Protein AF-A0A8D8S0Q9-F1 (afdb_monomer)

Mean predicted aligned error: 11.01 Å

Structure (mmCIF, N/CA/C/O backbone):
data_AF-A0A8D8S0Q9-F1
#
_entry.id   AF-A0A8D8S0Q9-F1
#
loop_
_atom_site.group_PDB
_atom_site.id
_atom_site.type_symbol
_atom_site.label_atom_id
_atom_site.label_alt_id
_atom_site.label_comp_id
_atom_site.label_asym_id
_atom_site.label_entity_id
_atom_site.label_seq_id
_atom_site.pdbx_PDB_ins_code
_atom_site.Cartn_x
_atom_site.Cartn_y
_atom_site.Cartn_z
_atom_site.occupancy
_atom_site.B_iso_or_equiv
_atom_site.auth_seq_id
_atom_site.auth_comp_id
_atom_site.auth_asym_id
_atom_site.auth_atom_id
_atom_site.pdbx_PDB_model_num
ATOM 1 N N . MET A 1 1 ? 50.141 -1.082 -1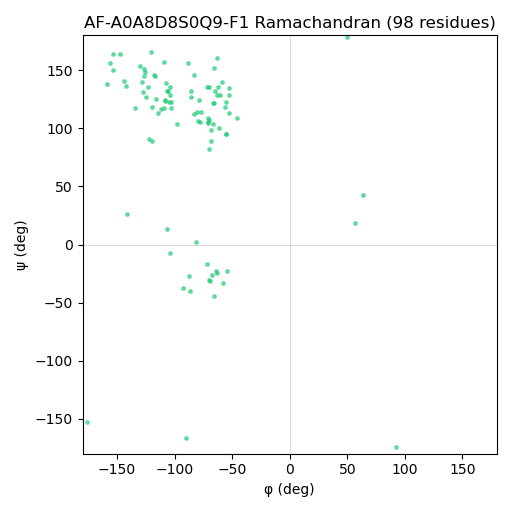7.129 1.00 37.41 1 MET A N 1
ATOM 2 C CA . MET A 1 1 ? 49.442 -2.262 -16.579 1.00 37.41 1 MET A CA 1
ATOM 3 C C . MET A 1 1 ? 47.964 -1.936 -16.493 1.00 37.41 1 MET A C 1
ATOM 5 O O . MET A 1 1 ? 47.557 -1.193 -15.614 1.00 37.41 1 MET A O 1
ATOM 9 N N . SER A 1 2 ? 47.187 -2.402 -17.463 1.00 41.53 2 SER A N 1
ATOM 10 C CA . SER A 1 2 ? 45.730 -2.301 -17.472 1.00 41.53 2 SER A CA 1
ATOM 11 C C . SER A 1 2 ? 45.170 -3.452 -16.639 1.00 41.53 2 SER A C 1
ATOM 13 O O . SER A 1 2 ? 45.328 -4.617 -16.996 1.00 41.53 2 SER A O 1
ATOM 15 N N . VAL A 1 3 ? 44.561 -3.132 -15.499 1.00 51.16 3 VAL A N 1
ATOM 16 C CA . VAL A 1 3 ? 43.835 -4.115 -14.691 1.00 51.16 3 VAL A CA 1
ATOM 17 C C . VAL A 1 3 ? 42.565 -4.474 -15.457 1.00 51.16 3 VAL A C 1
ATOM 19 O O . VAL A 1 3 ? 41.668 -3.647 -15.600 1.00 51.16 3 VAL A O 1
ATOM 22 N N . GLN A 1 4 ? 42.509 -5.694 -15.993 1.00 53.31 4 GLN A N 1
ATOM 23 C CA . GLN A 1 4 ? 41.268 -6.268 -16.501 1.00 53.31 4 GLN A CA 1
ATOM 24 C C . GLN A 1 4 ? 40.376 -6.601 -15.305 1.00 53.31 4 GLN A C 1
ATOM 26 O O . GLN A 1 4 ? 40.619 -7.560 -14.572 1.00 53.31 4 GLN A O 1
ATOM 31 N N . THR A 1 5 ? 39.354 -5.784 -15.079 1.00 52.41 5 THR A N 1
ATOM 32 C CA . THR A 1 5 ? 38.321 -6.055 -14.081 1.00 52.41 5 THR A CA 1
ATOM 33 C C . THR A 1 5 ? 37.472 -7.214 -14.593 1.00 52.41 5 THR A C 1
ATOM 35 O O . THR A 1 5 ? 36.699 -7.059 -15.535 1.00 52.41 5 THR A O 1
ATOM 38 N N . GLY A 1 6 ? 37.652 -8.399 -14.007 1.00 52.53 6 GLY A N 1
ATOM 39 C CA . GLY A 1 6 ? 36.841 -9.572 -14.317 1.00 52.53 6 GLY A CA 1
ATOM 40 C C . GLY A 1 6 ? 35.350 -9.258 -14.182 1.00 52.53 6 GLY A C 1
ATOM 41 O O . GLY A 1 6 ? 34.930 -8.616 -13.217 1.00 52.53 6 GLY A O 1
ATOM 42 N N . ASN A 1 7 ? 34.565 -9.701 -15.164 1.00 58.75 7 ASN A N 1
ATOM 43 C CA . ASN A 1 7 ? 33.114 -9.556 -15.205 1.00 58.75 7 ASN A CA 1
ATOM 44 C C . ASN A 1 7 ? 32.477 -10.143 -13.933 1.00 58.75 7 ASN A C 1
ATOM 46 O O . ASN A 1 7 ? 32.208 -11.342 -13.854 1.00 58.75 7 ASN A O 1
ATOM 50 N N . LYS A 1 8 ? 32.217 -9.297 -12.930 1.00 65.06 8 LYS A N 1
ATOM 51 C CA . LYS A 1 8 ? 31.342 -9.640 -11.807 1.00 65.06 8 LYS A CA 1
ATOM 52 C C . LYS A 1 8 ? 29.924 -9.755 -12.356 1.00 65.06 8 LYS A C 1
ATOM 54 O O . LYS A 1 8 ? 29.245 -8.754 -12.555 1.00 65.06 8 LYS A O 1
ATOM 59 N N . MET A 1 9 ? 29.502 -10.986 -12.623 1.00 68.38 9 MET A N 1
A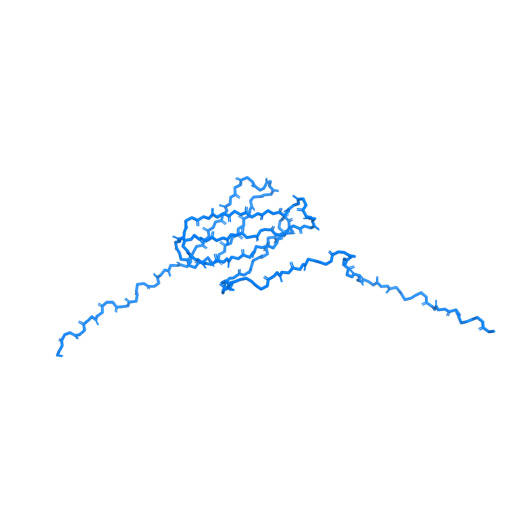TOM 60 C CA . MET A 1 9 ? 28.119 -11.322 -12.947 1.00 68.38 9 MET A CA 1
ATOM 61 C C . MET A 1 9 ? 27.243 -10.952 -11.744 1.00 68.38 9 MET A C 1
ATOM 63 O O . MET A 1 9 ? 27.232 -11.647 -10.729 1.00 68.38 9 MET A O 1
ATOM 67 N N . CYS A 1 10 ? 26.567 -9.807 -11.827 1.00 70.25 10 CYS A N 1
ATOM 68 C CA . CYS A 1 10 ? 25.612 -9.376 -10.816 1.00 70.25 10 CYS A CA 1
ATOM 69 C C . CYS A 1 10 ? 24.293 -10.114 -11.050 1.00 70.25 10 CYS A C 1
ATOM 71 O O . CYS A 1 10 ? 23.563 -9.800 -11.985 1.00 70.25 10 CYS A O 1
ATOM 73 N N . TYR A 1 11 ? 23.981 -11.085 -10.192 1.00 77.75 11 TYR A N 1
ATOM 74 C CA . TYR A 1 11 ? 22.709 -11.815 -10.247 1.00 77.75 11 TYR A CA 1
ATOM 75 C C . TYR A 1 11 ? 21.511 -10.967 -9.793 1.00 77.75 11 TYR A C 1
ATOM 77 O O . TYR A 1 11 ? 20.371 -11.311 -10.085 1.00 77.75 11 TYR A O 1
ATOM 85 N N . LEU A 1 12 ? 21.761 -9.853 -9.096 1.00 81.44 12 LEU A N 1
ATOM 86 C CA . LEU A 1 12 ? 20.755 -8.893 -8.651 1.00 81.44 12 LEU A CA 1
ATOM 87 C C . LEU A 1 12 ? 21.326 -7.473 -8.765 1.00 81.44 12 LEU A C 1
ATOM 89 O O . LEU A 1 12 ? 22.470 -7.225 -8.381 1.00 81.44 12 LEU A O 1
ATOM 93 N N . LYS A 1 13 ? 20.520 -6.536 -9.270 1.00 78.50 13 LYS A N 1
ATOM 94 C CA . LYS A 1 13 ? 20.796 -5.093 -9.263 1.00 78.50 13 LYS A CA 1
ATOM 95 C C . LYS A 1 13 ? 19.574 -4.388 -8.674 1.00 78.50 13 LYS A C 1
ATOM 97 O O . LYS A 1 13 ? 18.445 -4.778 -8.963 1.00 78.50 13 LYS A O 1
ATOM 102 N N . LEU A 1 14 ? 19.798 -3.371 -7.844 1.00 76.94 14 LEU A N 1
ATOM 103 C CA . LEU A 1 14 ? 18.722 -2.486 -7.399 1.00 76.94 14 LEU A CA 1
ATOM 104 C C . LEU A 1 14 ? 18.167 -1.690 -8.589 1.00 76.94 14 LEU A C 1
ATOM 106 O O . LEU A 1 14 ? 18.884 -1.429 -9.556 1.00 76.94 14 LEU A O 1
ATOM 110 N N . CYS A 1 15 ? 16.893 -1.305 -8.504 1.00 74.25 15 CYS A N 1
ATOM 111 C CA . CYS A 1 15 ? 16.293 -0.384 -9.465 1.00 74.25 15 CYS A CA 1
ATOM 112 C C . CYS A 1 15 ? 17.070 0.943 -9.475 1.00 74.25 15 CYS A C 1
ATOM 114 O O . CYS A 1 15 ? 17.436 1.441 -8.410 1.00 74.25 15 CYS A O 1
ATOM 116 N N . ASP A 1 16 ? 17.273 1.526 -10.660 1.00 81.00 16 ASP A N 1
ATOM 117 C CA . ASP A 1 16 ? 17.908 2.843 -10.809 1.00 81.00 16 ASP A CA 1
ATOM 118 C C . ASP A 1 16 ? 17.065 3.967 -10.169 1.00 81.00 16 ASP A C 1
ATOM 120 O O . ASP A 1 16 ? 17.607 4.995 -9.771 1.00 81.00 16 ASP A O 1
ATOM 124 N N . ASN A 1 17 ? 15.756 3.742 -10.004 1.00 75.94 17 ASN A N 1
ATOM 125 C CA . ASN A 1 17 ? 14.843 4.606 -9.258 1.00 75.94 17 ASN A CA 1
ATOM 126 C C . ASN A 1 17 ? 14.210 3.829 -8.082 1.00 75.94 17 ASN A C 1
ATOM 128 O O . ASN A 1 17 ? 13.183 3.164 -8.257 1.00 75.94 17 ASN A O 1
ATOM 132 N N . PRO A 1 18 ? 14.836 3.819 -6.893 1.00 76.19 18 PRO A N 1
ATOM 133 C CA . PRO A 1 18 ? 14.308 3.095 -5.745 1.00 76.19 18 PRO A CA 1
ATOM 134 C C . PRO A 1 18 ? 13.036 3.762 -5.205 1.00 76.19 18 PRO A C 1
ATOM 136 O O . PRO A 1 18 ? 12.984 4.975 -5.009 1.00 76.19 18 PRO A O 1
ATOM 139 N N . CYS A 1 19 ? 12.019 2.956 -4.895 1.00 70.75 19 CYS A N 1
ATOM 140 C CA . CYS A 1 19 ? 10.806 3.454 -4.253 1.00 70.75 19 CYS A CA 1
ATOM 141 C C . CYS A 1 19 ? 11.137 3.961 -2.840 1.00 70.75 19 CYS A C 1
ATOM 143 O O . CYS A 1 19 ? 11.644 3.209 -2.005 1.00 70.75 19 CYS A O 1
ATOM 145 N N . THR A 1 20 ? 10.847 5.234 -2.569 1.00 70.81 20 THR A N 1
ATOM 146 C CA . THR A 1 20 ? 11.053 5.857 -1.255 1.00 70.81 20 THR A CA 1
ATOM 147 C C . THR A 1 20 ? 9.715 6.091 -0.562 1.00 70.81 20 THR A C 1
ATOM 149 O O . THR A 1 20 ? 8.732 6.500 -1.183 1.00 70.81 20 THR A O 1
ATOM 152 N N . PHE A 1 21 ? 9.675 5.832 0.743 1.00 66.88 21 PHE A N 1
ATOM 153 C CA . PHE A 1 21 ? 8.513 6.105 1.583 1.00 66.88 21 PHE A CA 1
ATOM 154 C C . PHE A 1 21 ? 8.851 7.283 2.486 1.00 66.88 21 PHE A C 1
ATOM 156 O O . PHE A 1 21 ? 9.850 7.252 3.207 1.00 66.88 21 PHE A O 1
ATOM 163 N N . LYS A 1 22 ? 8.038 8.340 2.432 1.00 65.12 22 LYS A N 1
ATOM 164 C CA . LYS A 1 22 ? 8.146 9.415 3.416 1.00 65.12 22 LYS A CA 1
ATOM 165 C C . LYS A 1 22 ? 7.620 8.886 4.751 1.00 65.12 22 LYS A C 1
ATOM 167 O O . LYS A 1 22 ? 6.569 8.250 4.753 1.00 65.12 22 LYS A O 1
ATOM 172 N N . PRO A 1 23 ? 8.301 9.147 5.875 1.00 62.44 23 PRO A N 1
ATOM 173 C CA . PRO A 1 23 ? 7.704 8.923 7.180 1.00 62.44 23 PRO A CA 1
ATOM 174 C C . PRO A 1 23 ? 6.545 9.915 7.336 1.00 62.44 23 PRO A C 1
ATOM 176 O O . PRO A 1 23 ? 6.772 11.109 7.533 1.00 62.44 23 PRO A O 1
ATOM 179 N N . THR A 1 24 ? 5.309 9.451 7.191 1.00 59.56 24 THR A N 1
ATOM 180 C CA . THR A 1 24 ? 4.103 10.249 7.437 1.00 59.56 24 THR A CA 1
ATOM 181 C C . THR A 1 24 ? 3.180 9.509 8.389 1.00 59.56 24 THR A C 1
ATOM 183 O O . THR A 1 24 ? 2.924 8.319 8.205 1.00 59.56 24 THR A O 1
ATOM 186 N N . ALA A 1 25 ? 2.725 10.242 9.418 1.00 62.66 25 ALA A N 1
ATOM 187 C CA . ALA A 1 25 ? 1.853 9.782 10.502 1.00 62.66 25 ALA A CA 1
ATOM 188 C C . 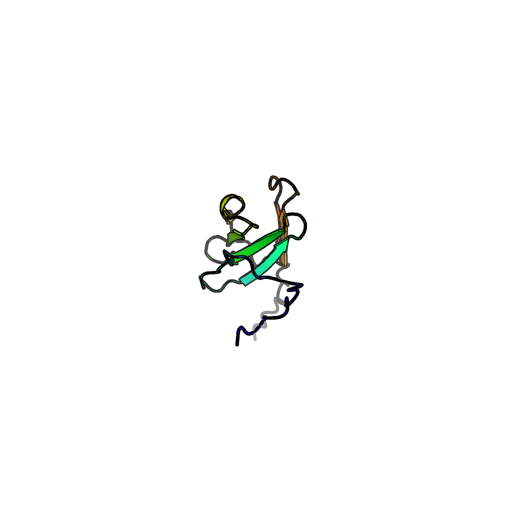ALA A 1 25 ? 2.325 8.462 11.171 1.00 62.66 25 ALA A C 1
ATOM 190 O O . ALA A 1 25 ? 3.349 7.883 10.804 1.00 62.66 25 ALA A O 1
ATOM 191 N N . PRO A 1 26 ? 1.630 7.944 12.194 1.00 67.94 26 PRO A N 1
ATOM 192 C CA . PRO A 1 26 ? 1.792 6.551 12.579 1.00 67.94 26 PRO A CA 1
ATOM 193 C C . PRO A 1 26 ? 1.213 5.680 11.451 1.00 67.94 26 PRO A C 1
ATOM 195 O O . PRO A 1 26 ? 0.023 5.356 11.440 1.00 67.94 26 PRO A O 1
ATOM 198 N N . THR A 1 27 ? 2.043 5.334 10.459 1.00 69.50 27 THR A N 1
ATOM 199 C CA . THR A 1 27 ? 1.682 4.316 9.463 1.00 69.50 27 THR A CA 1
ATOM 200 C C . THR A 1 27 ? 1.323 3.048 10.222 1.00 69.50 27 THR A C 1
ATOM 202 O O . THR A 1 27 ? 2.105 2.554 11.033 1.00 69.50 27 THR A O 1
ATOM 205 N N . THR A 1 28 ? 0.114 2.548 10.003 1.00 76.06 28 THR A N 1
ATOM 206 C CA . THR A 1 28 ? -0.428 1.476 10.835 1.00 76.06 28 THR A CA 1
ATOM 207 C C . THR A 1 28 ? 0.005 0.120 10.317 1.00 76.06 28 THR A C 1
ATOM 209 O O . THR A 1 28 ? 0.332 -0.743 11.117 1.00 76.06 28 THR A O 1
ATOM 212 N N . ASN A 1 29 ? 0.020 -0.060 8.992 1.00 87.69 29 ASN A N 1
ATOM 213 C CA . ASN A 1 29 ? 0.461 -1.286 8.334 1.00 87.69 29 ASN A CA 1
ATOM 214 C C . ASN A 1 29 ? 0.920 -1.014 6.894 1.00 87.69 29 ASN A C 1
ATOM 216 O O . ASN A 1 29 ? 0.465 -0.065 6.246 1.00 87.69 29 ASN A O 1
ATOM 220 N N . VAL A 1 30 ? 1.778 -1.903 6.390 1.00 90.94 30 VAL A N 1
ATOM 221 C CA . VAL A 1 30 ? 2.207 -1.954 4.989 1.00 90.94 30 VAL A CA 1
ATOM 222 C C . VAL A 1 30 ? 1.887 -3.336 4.423 1.00 90.94 30 VAL A C 1
ATOM 224 O O . VAL A 1 30 ? 2.138 -4.348 5.077 1.00 90.94 30 VAL A O 1
ATOM 227 N N . PHE A 1 31 ? 1.335 -3.389 3.211 1.00 93.31 31 PHE A N 1
ATOM 228 C CA . PHE A 1 31 ? 0.942 -4.631 2.542 1.00 93.31 31 PHE A CA 1
ATOM 229 C C . PHE A 1 31 ? 1.554 -4.725 1.152 1.00 93.31 31 PHE A C 1
ATOM 231 O O . PHE A 1 31 ? 1.759 -3.710 0.494 1.00 93.31 31 PHE A O 1
ATOM 238 N N . PHE A 1 32 ? 1.799 -5.946 0.685 1.00 93.50 32 PHE A N 1
ATOM 239 C CA . PHE A 1 32 ? 2.253 -6.202 -0.676 1.00 93.50 32 PHE A CA 1
ATOM 240 C C . PHE A 1 32 ? 1.209 -7.017 -1.436 1.00 93.50 32 PHE A C 1
ATOM 242 O O . PHE A 1 32 ? 0.827 -8.106 -1.002 1.00 93.50 32 PHE A O 1
ATOM 249 N N . ASP A 1 33 ? 0.771 -6.511 -2.586 1.00 93.56 33 ASP A N 1
ATOM 250 C CA . ASP A 1 33 ? -0.005 -7.284 -3.548 1.00 93.56 33 ASP A CA 1
ATOM 251 C C . ASP A 1 33 ? 0.914 -7.813 -4.641 1.00 93.56 33 ASP A C 1
ATOM 253 O O . ASP A 1 33 ? 1.303 -7.105 -5.570 1.00 93.56 33 ASP A O 1
ATOM 257 N N . ASN A 1 34 ? 1.217 -9.104 -4.546 1.00 91.25 34 ASN A N 1
ATOM 258 C CA . ASN A 1 34 ? 2.037 -9.803 -5.525 1.00 91.25 34 ASN A CA 1
ATOM 259 C C . ASN A 1 34 ? 1.407 -9.847 -6.930 1.00 91.25 34 ASN A C 1
ATOM 261 O O . ASN A 1 34 ? 2.125 -9.973 -7.913 1.00 91.25 34 ASN A O 1
ATOM 265 N N . THR A 1 35 ? 0.078 -9.744 -7.037 1.00 90.19 35 THR A N 1
ATOM 266 C CA . THR A 1 35 ? -0.637 -9.828 -8.327 1.00 90.19 35 THR A CA 1
ATOM 267 C C . THR A 1 35 ? -0.278 -8.650 -9.216 1.00 90.19 35 THR A C 1
ATOM 269 O O . THR A 1 35 ? 0.024 -8.825 -10.393 1.00 90.19 35 THR A O 1
ATOM 272 N N . ASN A 1 36 ? -0.260 -7.462 -8.614 1.00 91.06 36 ASN A N 1
ATOM 273 C CA . ASN A 1 36 ? -0.029 -6.206 -9.316 1.00 91.06 36 ASN A CA 1
ATOM 274 C C . ASN A 1 36 ? 1.391 -5.673 -9.074 1.00 91.06 36 ASN A C 1
ATOM 276 O O . ASN A 1 36 ? 1.813 -4.711 -9.710 1.00 91.06 36 ASN A O 1
ATOM 280 N N . GLY A 1 37 ? 2.157 -6.309 -8.180 1.00 91.50 37 GLY A N 1
ATOM 281 C CA . GLY A 1 37 ? 3.486 -5.855 -7.780 1.00 91.50 37 GLY A CA 1
ATOM 282 C C . GLY A 1 37 ? 3.434 -4.497 -7.083 1.00 91.50 37 GLY A C 1
ATOM 283 O O . GLY A 1 37 ? 4.245 -3.629 -7.393 1.00 91.50 37 GLY A O 1
ATOM 284 N N . GLN A 1 38 ? 2.460 -4.310 -6.191 1.00 93.44 38 GLN A N 1
ATOM 285 C CA . GLN A 1 38 ? 2.171 -3.033 -5.540 1.00 93.44 38 GLN A CA 1
ATOM 286 C C . GLN A 1 38 ? 2.369 -3.107 -4.027 1.00 93.44 38 GLN A C 1
ATOM 288 O O . GLN A 1 38 ? 2.061 -4.117 -3.393 1.00 93.44 38 GLN A O 1
ATOM 293 N N . ILE A 1 39 ? 2.832 -2.007 -3.441 1.00 92.94 39 ILE A N 1
ATOM 294 C CA . ILE A 1 39 ? 2.931 -1.801 -1.997 1.00 92.94 39 ILE A CA 1
ATOM 295 C C . ILE A 1 39 ? 1.827 -0.837 -1.563 1.00 92.94 39 ILE A C 1
ATOM 297 O O . ILE A 1 39 ? 1.651 0.220 -2.161 1.00 92.94 39 ILE A O 1
ATOM 301 N N . PHE A 1 40 ? 1.107 -1.187 -0.504 1.00 93.56 40 PHE A N 1
ATOM 302 C CA . PHE A 1 40 ? 0.091 -0.352 0.126 1.00 93.56 40 PHE A CA 1
ATOM 303 C C . PHE A 1 40 ? 0.624 0.136 1.461 1.00 93.56 40 PHE A C 1
ATOM 305 O O . PHE A 1 40 ? 0.942 -0.687 2.316 1.00 93.56 40 PHE A O 1
ATOM 312 N N . SER A 1 41 ? 0.639 1.444 1.669 1.00 92.38 41 SER A N 1
ATOM 313 C CA . SER A 1 41 ? 0.834 2.047 2.986 1.00 92.38 41 SER A CA 1
ATOM 314 C C . SER A 1 41 ? -0.505 2.554 3.501 1.00 92.38 41 SER A C 1
ATOM 316 O O . SER A 1 41 ? -1.218 3.255 2.781 1.00 92.38 41 SER A O 1
ATOM 318 N N . VAL A 1 42 ? -0.859 2.177 4.731 1.00 91.56 42 VAL A N 1
ATOM 319 C CA . VAL A 1 42 ? -2.127 2.555 5.365 1.00 91.56 42 VAL A CA 1
ATOM 320 C C . VAL A 1 42 ? -1.850 3.499 6.531 1.00 91.56 42 VAL A C 1
ATOM 322 O O . VAL A 1 42 ? -1.217 3.112 7.514 1.00 91.56 42 VAL A O 1
ATOM 325 N N . GLU A 1 43 ? -2.351 4.725 6.425 1.00 90.88 43 GLU A N 1
ATOM 326 C CA . GLU A 1 43 ? -2.276 5.750 7.466 1.00 90.88 43 GLU A CA 1
ATOM 327 C C . GLU A 1 43 ? -3.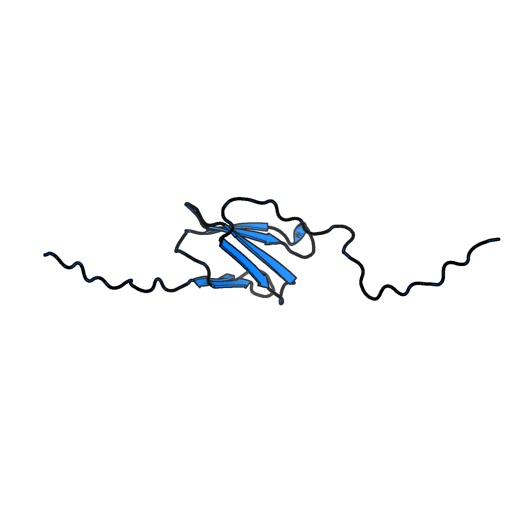681 5.964 8.051 1.00 90.88 43 GLU A C 1
ATOM 329 O O . GLU A 1 43 ? -4.615 6.340 7.336 1.00 90.88 43 GLU A O 1
ATOM 334 N N . LEU A 1 44 ? -3.848 5.686 9.347 1.00 86.75 44 LEU A N 1
ATOM 335 C CA . LEU A 1 44 ? -5.092 5.958 10.068 1.00 86.75 44 LEU A CA 1
ATOM 336 C C . LEU A 1 44 ? -5.153 7.422 10.528 1.00 86.75 44 LEU A C 1
ATOM 338 O O . LEU A 1 44 ? -4.144 8.018 10.902 1.00 86.75 44 LEU A O 1
ATOM 342 N N . GLY A 1 45 ? -6.362 7.973 10.531 1.00 84.88 45 GLY A N 1
ATOM 343 C CA . GLY A 1 45 ? -6.703 9.331 10.945 1.00 84.88 45 GLY A CA 1
ATOM 344 C C . GLY A 1 45 ? -8.222 9.499 10.883 1.00 84.88 45 GLY A C 1
ATOM 345 O O . GLY A 1 45 ? -8.941 8.504 10.952 1.00 84.88 45 GLY A O 1
ATOM 346 N N . ASP A 1 46 ? -8.714 10.723 10.681 1.00 87.56 46 ASP A N 1
ATOM 347 C CA . ASP A 1 46 ? -10.156 10.980 10.481 1.00 87.56 46 ASP A CA 1
ATOM 348 C C . ASP A 1 46 ? -10.726 10.192 9.283 1.00 87.56 46 ASP A C 1
ATOM 350 O O . ASP A 1 46 ? -11.867 9.723 9.282 1.00 87.56 46 ASP A O 1
ATOM 354 N N . GLU A 1 47 ? -9.885 9.998 8.269 1.00 92.62 47 GLU A N 1
ATOM 355 C CA . GLU A 1 47 ? -10.075 9.057 7.174 1.00 92.62 47 GLU A CA 1
ATOM 356 C C . GLU A 1 47 ? -8.846 8.150 7.093 1.00 92.62 47 GLU A C 1
ATOM 358 O O . GLU A 1 47 ? -7.723 8.578 7.368 1.00 92.62 47 GLU A O 1
ATOM 363 N N . THR A 1 48 ? -9.032 6.902 6.668 1.00 91.25 48 THR A N 1
ATOM 364 C CA . THR A 1 48 ? -7.903 6.029 6.348 1.00 91.25 48 THR A CA 1
ATOM 365 C C . THR A 1 48 ? -7.344 6.437 4.989 1.00 91.25 48 THR A C 1
ATOM 367 O O . THR A 1 48 ? -8.008 6.266 3.961 1.00 91.25 48 THR A O 1
ATOM 370 N N . LYS A 1 49 ? -6.115 6.949 4.964 1.00 93.00 49 LYS A N 1
ATOM 371 C CA . LYS A 1 49 ? -5.381 7.212 3.726 1.00 93.00 49 LYS A CA 1
ATOM 372 C C . LYS A 1 49 ? -4.656 5.939 3.288 1.00 93.00 49 LYS A C 1
ATOM 374 O O . LYS A 1 49 ? -3.988 5.288 4.090 1.00 93.00 49 LYS A O 1
ATOM 379 N N . ILE A 1 50 ? -4.792 5.592 2.012 1.00 93.00 50 ILE A N 1
ATOM 380 C CA . ILE A 1 50 ? -4.112 4.461 1.383 1.00 93.00 50 ILE A CA 1
ATOM 381 C C . ILE A 1 50 ? -3.243 5.003 0.252 1.00 93.00 50 ILE A C 1
ATOM 383 O O . ILE A 1 50 ? -3.754 5.573 -0.714 1.00 93.00 50 ILE A O 1
ATOM 387 N N . SER A 1 51 ? -1.935 4.801 0.373 1.00 92.94 51 SER A N 1
ATOM 388 C CA . SER A 1 51 ? -0.965 5.107 -0.677 1.00 92.94 51 SER A CA 1
ATOM 389 C C . SER A 1 51 ? -0.543 3.815 -1.362 1.00 92.94 51 SER A C 1
ATOM 391 O O . SER A 1 51 ? -0.051 2.897 -0.709 1.00 92.94 51 SER A O 1
ATOM 393 N N . VAL A 1 52 ? -0.740 3.745 -2.675 1.00 93.25 52 VAL A N 1
ATOM 394 C CA . VAL A 1 52 ? -0.394 2.606 -3.526 1.00 93.25 52 VAL A CA 1
ATOM 395 C C . VAL A 1 52 ? 0.854 2.967 -4.314 1.00 93.25 52 VAL A C 1
ATOM 397 O O . VAL A 1 52 ? 0.881 3.969 -5.029 1.00 93.25 52 VAL A O 1
ATOM 400 N N . LYS A 1 53 ? 1.897 2.157 -4.174 1.00 91.81 53 LYS A N 1
ATOM 401 C CA . LYS A 1 53 ? 3.156 2.286 -4.904 1.00 91.81 53 LYS A CA 1
ATOM 402 C C . LYS A 1 53 ? 3.337 1.091 -5.823 1.00 91.81 53 LYS A C 1
ATOM 404 O O . LYS A 1 53 ? 3.465 -0.034 -5.345 1.00 91.81 53 LYS A O 1
ATOM 409 N N . GLY A 1 54 ? 3.299 1.339 -7.128 1.00 89.75 54 GLY A N 1
ATOM 410 C CA . GLY A 1 54 ? 3.550 0.336 -8.159 1.00 89.75 54 GLY A CA 1
ATOM 411 C C . GLY A 1 54 ? 5.021 0.257 -8.559 1.00 89.75 54 GLY A C 1
ATOM 412 O O . GLY A 1 54 ? 5.902 0.787 -7.884 1.00 89.75 54 GLY A O 1
ATOM 413 N N . LYS A 1 55 ? 5.290 -0.420 -9.679 1.00 84.25 55 LYS A N 1
ATOM 414 C CA . LYS A 1 55 ? 6.646 -0.526 -10.247 1.00 84.25 55 LYS A CA 1
ATOM 415 C C . LYS A 1 55 ? 7.128 0.802 -10.826 1.00 84.25 55 LYS A C 1
ATOM 417 O O . LYS A 1 55 ? 8.327 1.064 -10.828 1.00 84.25 55 LYS A O 1
ATOM 422 N N . THR A 1 56 ? 6.192 1.605 -11.325 1.00 84.81 56 THR A N 1
ATOM 423 C CA . THR A 1 56 ? 6.420 2.943 -11.866 1.00 84.81 56 THR A CA 1
ATOM 424 C C . THR A 1 56 ? 5.606 3.979 -11.087 1.00 84.81 56 THR A C 1
ATOM 426 O O . THR A 1 56 ? 4.681 3.640 -10.338 1.00 84.81 56 THR A O 1
ATOM 429 N N . ASP A 1 57 ? 5.937 5.258 -11.262 1.00 84.62 57 ASP A N 1
ATOM 430 C CA . ASP A 1 57 ? 5.157 6.349 -10.670 1.00 84.62 57 ASP A CA 1
ATOM 431 C C . ASP A 1 57 ? 3.753 6.463 -11.290 1.00 84.62 57 ASP A C 1
ATOM 433 O O . ASP A 1 57 ? 2.826 6.884 -10.606 1.00 84.62 57 ASP A O 1
ATOM 437 N N . GLU A 1 58 ? 3.5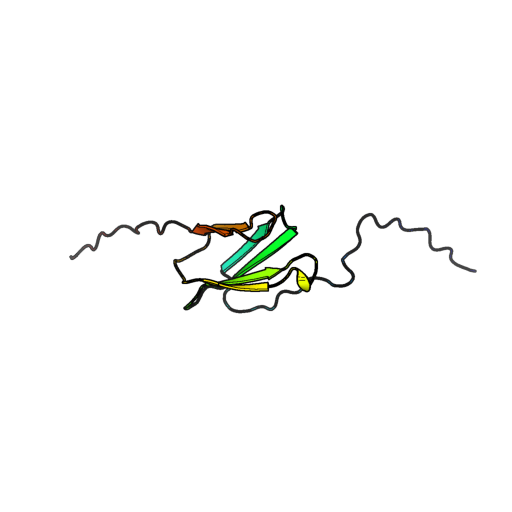65 6.024 -12.538 1.00 87.75 58 GLU A N 1
ATOM 438 C CA . GLU A 1 58 ? 2.260 5.990 -13.222 1.00 87.75 58 GLU A CA 1
ATOM 439 C C . GLU A 1 58 ? 1.317 4.938 -12.617 1.00 87.75 58 GLU A C 1
ATOM 441 O O . GLU A 1 58 ? 0.107 5.140 -12.547 1.00 87.75 58 GLU A O 1
ATOM 446 N N . ASP A 1 59 ? 1.882 3.841 -12.105 1.00 86.75 59 ASP A N 1
ATOM 447 C CA . ASP A 1 59 ? 1.155 2.784 -11.391 1.00 86.75 59 ASP A CA 1
ATOM 448 C C . ASP A 1 59 ? 0.889 3.128 -9.915 1.00 86.75 59 ASP A C 1
ATOM 450 O O . ASP A 1 59 ? 0.370 2.298 -9.156 1.00 86.75 59 ASP A O 1
ATOM 454 N N . SER A 1 60 ? 1.303 4.321 -9.482 1.00 91.00 60 SER A N 1
ATOM 455 C CA . SER A 1 60 ? 1.229 4.774 -8.100 1.00 91.00 60 SER A CA 1
ATOM 456 C C . SER A 1 60 ? 0.136 5.822 -7.926 1.00 91.00 60 SER A C 1
ATOM 458 O O . SER A 1 60 ? 0.057 6.800 -8.663 1.00 91.00 60 SER A O 1
ATOM 460 N N . PHE A 1 61 ? -0.703 5.654 -6.910 1.00 93.12 61 PHE A N 1
ATOM 461 C CA . PHE A 1 61 ? -1.811 6.566 -6.636 1.00 93.12 61 PHE A CA 1
ATOM 462 C C . PHE A 1 61 ? -2.189 6.547 -5.158 1.00 93.12 61 PHE A C 1
ATOM 464 O O . PHE A 1 61 ? -1.816 5.647 -4.409 1.00 93.12 61 PHE A O 1
ATOM 471 N N . GLU A 1 62 ? -2.940 7.553 -4.723 1.00 93.69 62 GLU A N 1
ATOM 472 C CA . GLU A 1 62 ? -3.429 7.649 -3.350 1.00 93.69 62 GLU A CA 1
ATOM 473 C C . GLU A 1 62 ? -4.939 7.847 -3.342 1.00 93.69 62 GLU A C 1
ATOM 475 O O . GLU A 1 62 ? -5.501 8.527 -4.200 1.00 93.69 62 GLU A O 1
ATOM 480 N N . PHE A 1 63 ? -5.600 7.274 -2.344 1.00 94.56 63 PHE A N 1
ATOM 481 C CA . PHE A 1 63 ? -7.015 7.510 -2.099 1.00 94.56 63 PHE A CA 1
ATOM 482 C C . PHE A 1 63 ? -7.313 7.445 -0.605 1.00 94.56 63 PHE A C 1
ATOM 484 O O . PHE A 1 63 ? -6.516 6.956 0.199 1.00 94.56 63 PHE A O 1
ATOM 491 N N . LYS A 1 64 ? -8.478 7.963 -0.222 1.00 94.44 64 LYS A N 1
ATOM 492 C CA . LYS A 1 64 ? -8.959 7.935 1.157 1.00 94.44 64 LYS A CA 1
ATOM 493 C C . LYS A 1 64 ? -10.245 7.138 1.241 1.00 94.44 64 LYS A C 1
ATOM 495 O O . LYS A 1 64 ? -11.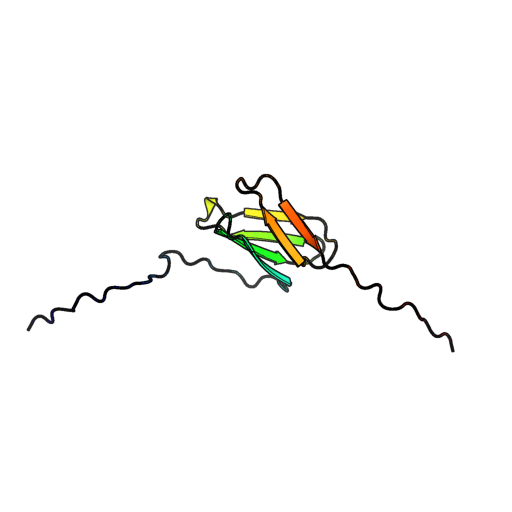060 7.152 0.321 1.00 94.44 64 LYS A O 1
ATOM 500 N N . ILE A 1 65 ? -10.422 6.448 2.356 1.00 93.31 65 ILE A N 1
ATOM 501 C CA . ILE A 1 65 ? -11.658 5.750 2.692 1.00 93.31 65 ILE A CA 1
ATOM 502 C C . ILE A 1 65 ? -12.080 6.135 4.104 1.00 93.31 65 ILE A C 1
ATOM 504 O O . ILE A 1 65 ? -11.242 6.436 4.952 1.00 93.31 65 ILE A O 1
ATOM 508 N N . LYS A 1 66 ? -13.385 6.064 4.379 1.00 92.81 66 LYS A N 1
ATOM 509 C CA . LYS A 1 66 ? -13.901 6.246 5.739 1.00 92.81 66 LYS A CA 1
ATOM 510 C C . LYS A 1 66 ? -13.167 5.314 6.704 1.00 92.81 66 LYS A C 1
ATOM 512 O O . LYS A 1 66 ? -13.128 4.098 6.462 1.00 92.81 66 LYS A O 1
ATOM 517 N N . ASP A 1 67 ? -12.658 5.878 7.796 1.00 89.62 67 ASP A N 1
ATOM 518 C CA . ASP A 1 67 ? -12.038 5.075 8.837 1.00 89.62 67 ASP A CA 1
ATOM 519 C C . ASP A 1 67 ? -13.076 4.162 9.505 1.00 89.62 67 ASP A C 1
ATOM 521 O O . ASP A 1 67 ? -14.202 4.559 9.824 1.00 89.62 67 ASP A O 1
ATOM 525 N N . LYS A 1 68 ? -12.709 2.888 9.639 1.00 88.75 68 LYS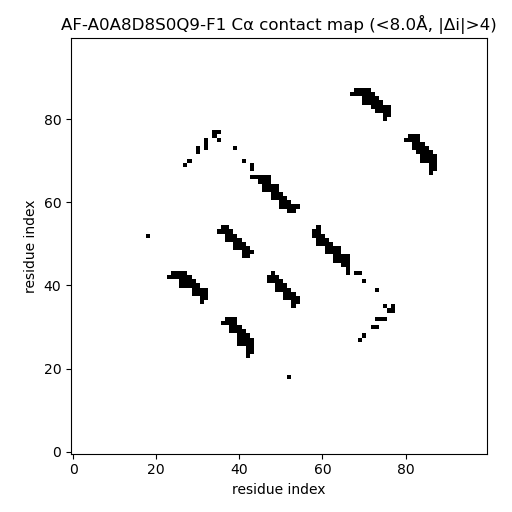 A N 1
ATOM 526 C CA . LYS A 1 68 ? -13.503 1.862 10.332 1.00 88.75 68 LYS A CA 1
ATOM 527 C C . LYS A 1 68 ? -12.598 0.920 11.133 1.00 88.75 68 LYS A C 1
ATOM 529 O O . LYS A 1 68 ? -12.950 -0.246 11.318 1.00 88.75 68 LYS A O 1
ATOM 534 N N . GLY A 1 69 ? -11.429 1.401 11.554 1.00 87.56 69 GLY A N 1
ATOM 535 C CA . GLY A 1 69 ? -10.461 0.647 12.339 1.00 87.56 69 GLY A CA 1
ATOM 536 C C . GLY A 1 69 ? -9.397 -0.072 11.510 1.00 87.56 69 GLY A C 1
ATOM 537 O O . GLY A 1 69 ? -9.312 0.059 10.286 1.00 87.56 69 GLY A O 1
ATOM 538 N N . ILE A 1 70 ? -8.581 -0.855 12.220 1.00 88.38 70 ILE A N 1
ATOM 539 C CA . ILE A 1 70 ? -7.329 -1.432 11.722 1.00 88.38 70 ILE A CA 1
ATOM 540 C C . ILE A 1 70 ? -7.574 -2.340 10.513 1.00 88.38 70 ILE A C 1
ATOM 542 O O . ILE A 1 70 ? -8.388 -3.268 10.547 1.00 88.38 70 ILE A O 1
ATOM 546 N N . VAL A 1 71 ? -6.825 -2.089 9.440 1.00 91.50 71 VAL A N 1
ATOM 547 C CA . VAL A 1 71 ? -6.798 -2.936 8.245 1.00 91.50 71 VAL A CA 1
ATOM 548 C C . VAL A 1 71 ? -5.922 -4.155 8.518 1.00 91.50 71 VAL A C 1
ATOM 550 O O . VAL A 1 71 ? -4.753 -4.014 8.871 1.00 91.50 71 VAL A O 1
ATOM 553 N N . LYS A 1 72 ? -6.493 -5.348 8.328 1.00 92.50 72 LYS A N 1
ATOM 554 C CA . LYS A 1 72 ? -5.816 -6.644 8.457 1.00 92.50 72 LYS A CA 1
ATOM 555 C C . LYS A 1 72 ? -5.257 -7.139 7.124 1.00 92.50 72 LYS A C 1
ATOM 557 O O . LYS A 1 72 ? -4.207 -7.770 7.097 1.00 92.50 72 LYS A O 1
ATOM 562 N N . SER A 1 73 ? -5.971 -6.899 6.028 1.00 93.81 73 SER A N 1
ATOM 563 C CA . SER A 1 73 ? -5.498 -7.224 4.682 1.00 93.81 73 SER A CA 1
ATOM 564 C C . SER A 1 73 ? -6.142 -6.315 3.647 1.00 93.81 73 SER A C 1
ATOM 566 O O . SER A 1 73 ? -7.296 -5.909 3.793 1.00 93.81 73 SER A O 1
ATOM 568 N N . ILE A 1 74 ? -5.421 -6.056 2.564 1.00 95.25 74 ILE A N 1
ATOM 569 C CA . ILE A 1 74 ? -5.869 -5.241 1.437 1.00 95.25 74 ILE A CA 1
ATOM 570 C C . ILE A 1 74 ? -5.322 -5.838 0.140 1.00 95.25 74 ILE A C 1
ATOM 572 O O . ILE A 1 74 ? -4.198 -6.342 0.129 1.00 95.25 74 ILE A O 1
ATOM 576 N N . LYS A 1 75 ? -6.126 -5.840 -0.926 1.00 95.06 75 LYS A N 1
ATOM 577 C CA . LYS A 1 75 ? -5.723 -6.366 -2.234 1.00 95.06 75 LYS A CA 1
ATOM 578 C C . LYS A 1 75 ? -6.583 -5.802 -3.361 1.00 95.06 75 LYS A C 1
ATOM 580 O O . LYS A 1 75 ? -7.805 -5.761 -3.220 1.00 95.06 75 LYS A O 1
ATOM 585 N N . PHE A 1 76 ? -5.966 -5.440 -4.482 1.00 94.81 76 PHE A N 1
ATOM 586 C CA . PHE A 1 76 ? -6.698 -5.090 -5.695 1.00 94.81 76 PHE A CA 1
ATOM 587 C C . PHE A 1 76 ? -6.967 -6.323 -6.566 1.00 94.81 76 PHE A C 1
ATOM 589 O O . PHE A 1 76 ? -6.268 -7.337 -6.516 1.00 94.81 76 PHE A O 1
ATOM 596 N N . SER A 1 77 ? -8.006 -6.240 -7.393 1.00 94.75 77 SER A N 1
ATOM 597 C CA . SER A 1 77 ? -8.138 -7.102 -8.564 1.00 94.75 77 SER A CA 1
ATOM 598 C C . SER A 1 77 ? -6.988 -6.838 -9.555 1.00 94.75 77 SER A C 1
ATOM 600 O O . SER A 1 77 ? -6.404 -5.753 -9.530 1.00 94.75 77 SER A O 1
ATOM 602 N N . PRO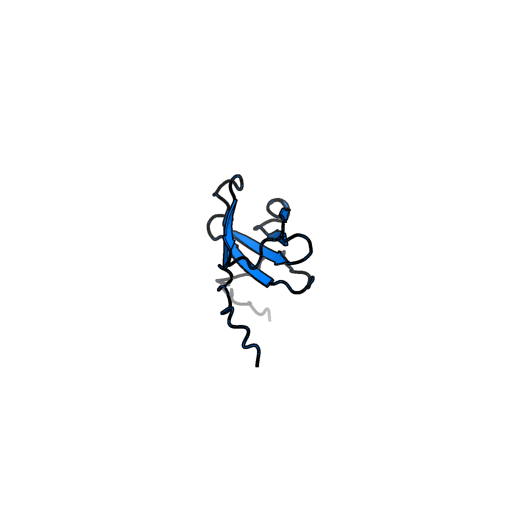 A 1 78 ? -6.685 -7.766 -10.486 1.00 92.00 78 PRO A N 1
ATOM 603 C CA . PRO A 1 78 ? -5.588 -7.599 -11.451 1.00 92.00 78 PRO A CA 1
ATOM 604 C C . PRO A 1 78 ? -5.623 -6.308 -12.291 1.00 92.00 78 PRO A C 1
ATOM 606 O O . PRO A 1 78 ? -4.609 -5.873 -12.816 1.00 92.00 78 PRO A O 1
ATOM 609 N N . ASN A 1 79 ? -6.802 -5.699 -12.439 1.00 91.06 79 ASN A N 1
ATOM 610 C CA . ASN A 1 79 ? -7.034 -4.469 -13.200 1.00 91.06 79 ASN A CA 1
ATOM 611 C C . ASN A 1 79 ? -7.292 -3.228 -12.319 1.00 91.06 79 ASN A C 1
ATOM 613 O O . ASN A 1 79 ? -7.790 -2.221 -12.822 1.00 91.06 79 ASN A O 1
ATOM 617 N N . ASN A 1 80 ? -7.024 -3.306 -11.010 1.00 89.75 80 ASN A N 1
ATOM 618 C CA . ASN A 1 80 ? -7.233 -2.232 -10.028 1.00 89.75 80 ASN A CA 1
ATOM 619 C C . ASN A 1 80 ? -8.673 -1.674 -9.945 1.00 89.75 80 ASN A C 1
ATOM 621 O O . ASN A 1 80 ? -8.880 -0.590 -9.410 1.00 89.75 80 ASN A O 1
ATOM 625 N N . GLN A 1 81 ? -9.683 -2.400 -10.444 1.00 92.12 81 GLN A N 1
ATOM 626 C CA . GLN A 1 81 ? -11.081 -1.936 -10.435 1.00 92.12 81 GLN A CA 1
ATOM 627 C C . GLN A 1 81 ? -11.837 -2.298 -9.151 1.00 92.12 81 GLN A C 1
ATOM 629 O O . GLN A 1 81 ? -12.792 -1.620 -8.780 1.00 92.12 81 GLN A O 1
ATOM 634 N N . VAL A 1 82 ? -11.438 -3.376 -8.468 1.00 94.19 82 VAL A N 1
ATOM 635 C CA . VAL A 1 82 ? -12.102 -3.856 -7.250 1.00 94.19 82 VAL A CA 1
ATOM 636 C C . VAL A 1 82 ? -11.083 -3.968 -6.126 1.00 94.19 82 VAL A C 1
ATOM 638 O O . VAL A 1 82 ? -10.066 -4.642 -6.275 1.00 94.19 82 VAL A O 1
ATOM 641 N N . LEU A 1 83 ? -11.375 -3.338 -4.988 1.00 94.00 83 LEU A N 1
ATOM 642 C CA . LEU A 1 83 ? -10.552 -3.403 -3.782 1.00 94.00 83 LEU A CA 1
ATOM 643 C C . LEU A 1 83 ? -11.183 -4.341 -2.750 1.00 94.00 83 LEU A C 1
ATOM 645 O O . LEU A 1 83 ? -12.267 -4.076 -2.230 1.00 94.00 83 LEU A O 1
ATOM 649 N N . GLY A 1 84 ? -10.476 -5.413 -2.408 1.00 95.00 84 GLY A N 1
ATOM 650 C CA . GLY A 1 84 ? -10.774 -6.233 -1.241 1.00 95.00 84 GLY A CA 1
ATOM 651 C C . GLY A 1 84 ? -10.105 -5.650 0.001 1.00 95.00 84 GLY A C 1
ATOM 652 O O . GLY A 1 84 ? -8.894 -5.438 0.008 1.00 95.00 84 GLY A O 1
ATOM 653 N N . LEU A 1 85 ? -10.878 -5.416 1.064 1.00 94.25 85 LEU A N 1
ATOM 654 C CA . LEU A 1 85 ? -10.380 -4.866 2.327 1.00 94.25 85 LEU A CA 1
ATOM 655 C C . LEU A 1 85 ? -10.944 -5.648 3.519 1.00 94.25 85 LEU A C 1
ATOM 657 O O . LEU A 1 85 ? -12.150 -5.632 3.765 1.00 94.25 85 LEU A O 1
ATOM 661 N N . GLN A 1 86 ? -10.066 -6.292 4.289 1.00 94.12 86 GLN A N 1
ATOM 662 C CA . GLN A 1 86 ? -10.405 -6.940 5.555 1.00 94.12 86 GLN A CA 1
ATOM 663 C C . GLN A 1 86 ? -9.915 -6.081 6.716 1.00 94.12 86 GLN A C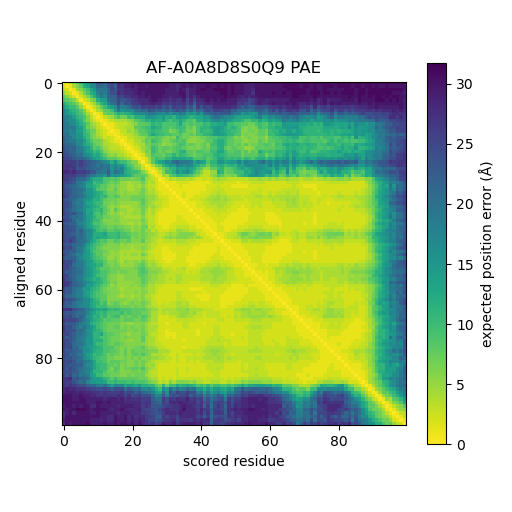 1
ATOM 665 O O . GLN A 1 86 ? -8.775 -5.617 6.723 1.00 94.12 86 GLN A O 1
ATOM 670 N N . ARG A 1 87 ? -10.761 -5.915 7.732 1.00 91.19 87 ARG A N 1
ATOM 671 C CA . ARG A 1 87 ? -10.408 -5.232 8.979 1.00 91.19 87 ARG A CA 1
ATOM 672 C C . ARG A 1 87 ? -10.316 -6.213 10.131 1.00 91.19 87 ARG A C 1
ATOM 674 O O . ARG A 1 87 ? -10.915 -7.292 10.088 1.00 91.19 87 ARG A O 1
ATOM 681 N N . GLU A 1 88 ? -9.568 -5.839 11.157 1.00 89.06 88 GLU A N 1
ATOM 682 C CA . GLU A 1 88 ? -9.639 -6.552 12.421 1.00 89.06 88 GLU A CA 1
ATOM 683 C C . GLU A 1 88 ? -11.046 -6.421 12.996 1.00 89.06 88 GLU A C 1
ATOM 685 O O . GLU A 1 88 ? -11.647 -5.345 13.009 1.00 89.06 88 GLU A O 1
ATOM 690 N N . ARG A 1 89 ? -11.592 -7.538 13.481 1.00 79.94 89 ARG A N 1
ATOM 691 C CA . ARG A 1 89 ? -12.748 -7.458 14.365 1.00 79.94 89 ARG A CA 1
ATOM 692 C C . ARG A 1 89 ? -12.239 -6.800 15.636 1.00 79.94 89 ARG A C 1
ATOM 694 O O . ARG A 1 89 ? -11.334 -7.356 16.257 1.00 79.94 89 ARG A O 1
ATOM 701 N N . GLN A 1 90 ? -12.815 -5.667 16.038 1.00 64.50 90 GLN A N 1
ATOM 702 C CA . GLN A 1 90 ? -12.691 -5.259 17.431 1.00 64.50 90 GLN A CA 1
ATOM 703 C C . GLN A 1 90 ? -13.153 -6.461 18.256 1.00 64.50 90 GLN A C 1
ATOM 705 O O . GLN A 1 90 ? -14.312 -6.871 18.166 1.00 64.50 90 GLN A O 1
ATOM 710 N N . LYS A 1 91 ? -12.236 -7.086 19.005 1.00 51.97 91 LYS A N 1
ATOM 711 C CA . LYS A 1 91 ? -12.667 -7.910 20.128 1.00 51.97 91 LYS A CA 1
ATOM 712 C C . LYS A 1 91 ? -13.501 -6.960 20.971 1.00 51.97 91 LYS A C 1
ATOM 714 O O . LYS A 1 91 ? -12.988 -5.919 21.376 1.00 51.97 91 LYS A O 1
ATOM 719 N N . GLN A 1 92 ? -14.780 -7.270 21.135 1.00 49.28 92 GLN A N 1
ATOM 720 C CA . GLN A 1 92 ? -15.617 -6.651 22.146 1.00 49.28 92 GLN A CA 1
ATOM 721 C C . GLN A 1 92 ? -14.868 -6.888 23.460 1.00 49.28 92 GLN A C 1
ATOM 723 O O . GLN A 1 92 ? -14.871 -8.004 23.967 1.00 49.28 92 GLN A O 1
ATOM 728 N N . GLN A 1 93 ? -14.064 -5.915 23.895 1.00 48.59 93 GLN A N 1
ATOM 729 C CA . GLN A 1 93 ? -13.351 -6.033 25.156 1.00 48.59 93 GLN A CA 1
ATOM 730 C C . GLN A 1 93 ? -14.429 -6.111 26.228 1.00 48.59 93 GLN A C 1
ATOM 732 O O . GLN A 1 93 ? -15.388 -5.336 26.199 1.00 48.59 93 GLN A O 1
ATOM 737 N N . ASP A 1 94 ? -14.305 -7.126 27.073 1.00 53.16 94 ASP A N 1
ATOM 738 C CA . ASP A 1 94 ? -15.301 -7.565 28.032 1.00 53.16 94 ASP A CA 1
ATOM 739 C C . ASP A 1 94 ? -15.907 -6.390 28.811 1.00 53.16 94 ASP A C 1
ATOM 741 O O . ASP A 1 94 ? -15.275 -5.780 29.675 1.00 53.16 94 ASP A O 1
ATOM 745 N N . LEU A 1 95 ? -17.169 -6.088 28.500 1.00 47.97 95 LEU A N 1
ATOM 746 C CA . LEU A 1 95 ? -18.027 -5.221 29.295 1.00 47.97 95 LEU A CA 1
ATOM 747 C C . LEU A 1 95 ? -18.377 -5.950 30.597 1.00 47.97 95 LEU A C 1
ATOM 749 O O . LEU A 1 95 ? -19.456 -6.517 30.731 1.00 47.97 95 LEU A O 1
ATOM 753 N N . TRP A 1 96 ? -17.482 -5.898 31.577 1.00 56.34 96 TRP A N 1
ATOM 754 C CA . TRP A 1 96 ? -17.875 -5.986 32.978 1.00 56.34 96 TRP A CA 1
ATOM 755 C C . TRP A 1 96 ? -17.390 -4.731 33.688 1.00 56.34 96 TRP A C 1
ATOM 757 O O . TRP A 1 96 ? -16.282 -4.669 34.215 1.00 56.34 96 TRP A O 1
ATOM 767 N N . VAL A 1 97 ? -18.249 -3.712 33.718 1.00 56.47 97 VAL A N 1
ATOM 768 C CA . VAL A 1 97 ? -18.131 -2.653 34.718 1.00 56.47 97 VAL A CA 1
ATOM 769 C C . VAL A 1 97 ? -18.512 -3.291 36.051 1.00 56.47 97 VAL A C 1
ATOM 771 O O . VAL A 1 97 ? -19.681 -3.598 36.282 1.00 56.47 97 VAL A O 1
ATOM 774 N N . ARG A 1 98 ? -17.537 -3.532 36.932 1.00 60.34 98 ARG A N 1
ATOM 775 C CA . ARG A 1 98 ? -17.850 -3.778 38.343 1.00 60.34 98 ARG A CA 1
ATOM 776 C C . ARG A 1 98 ? -18.129 -2.422 38.971 1.00 60.34 98 ARG A C 1
ATOM 778 O O . ARG A 1 98 ? -17.208 -1.642 39.181 1.00 60.34 98 ARG A O 1
ATOM 785 N N . VAL A 1 99 ? -19.402 -2.153 39.233 1.00 52.19 99 VAL A N 1
ATOM 786 C CA . VAL A 1 99 ? -19.791 -1.135 40.206 1.00 52.19 99 VAL A CA 1
ATOM 787 C C . VAL A 1 99 ? -19.661 -1.791 41.577 1.00 52.19 99 VAL A C 1
ATOM 789 O O . VAL A 1 99 ? -20.345 -2.777 41.858 1.00 52.19 99 VAL A O 1
ATOM 792 N N . GLY A 1 100 ? -18.726 -1.289 42.374 1.00 56.56 100 GLY A N 1
ATOM 793 C CA . GLY A 1 100 ? -18.531 -1.603 43.784 1.00 56.56 100 GLY A CA 1
ATOM 794 C C . GLY A 1 100 ? -18.041 -0.349 44.474 1.00 56.56 100 GLY A C 1
ATOM 795 O O . GLY A 1 100 ? -17.023 0.187 43.984 1.00 56.56 100 GLY A O 1
#

InterPro domains:
  IPR040371 Regulator of MON1-CCZ1 complex [PTHR12897] (7-90)
  IPR049040 Regulator of MON1-CCZ1 complex, N-terminal [PF21029] (30-90)

Foldseek 3Di:
DDDDDPPPPDPDDDDPDDDDDDPDAPFQDWDAAPLQRWIWTWHDDQWIKIWIDGPDVVRTDIDTHGDDAAWPDWYADSVNPDIDTDHDDPPPPDPDDDDD

pLDDT: mean 80.06, std 15.82, range [37.41, 95.25]

Organism: NCBI:txid428564

Sequence (100 aa):
MSVQTGNKMCYLKLCDNPCTFKPTAPTTNVFFDNTNGQIFSVELGDETKISVKGKTDEDSFEFKIKDKGIVKSIKFSPNNQVLGLQRERQKQQDLWVRVG

Solvent-accessible surface area (backbone atoms only — not comparable to full-atom values): 6701 Å² total; per-residue (Å²): 137,84,82,80,78,72,85,75,82,71,94,73,77,81,65,96,76,68,91,79,78,78,95,55,82,72,59,72,50,73,47,73,33,78,87,70,53,28,39,39,43,35,32,72,60,92,42,28,38,39,40,39,42,32,87,46,74,87,63,32,53,73,53,74,43,83,53,80,71,59,74,70,45,69,41,66,43,91,79,70,81,45,79,49,77,43,59,56,75,77,72,81,71,81,88,70,84,80,87,126

Radius of gyration: 21.15 Å; Cα contacts (8 Å, |Δi|>4): 135; chains: 1; bounding box: 69×23×61 Å

Nearest PDB structures (foldseek):
  5g04-assembly1_R  TM=5.314E-01  e=3.655E-01  Homo sapiens
  4ggd-assembly1_A  TM=4.916E-01  e=3.655E-01  Homo sapiens
  7seu-assembly4_D  TM=4.877E-01  e=5.743E-01  Escherichia coli
  7seu-assembly1_A  TM=5.265E-01  e=1.010E+00  Escherichia coli
  5khu-assembly1_S  TM=5.361E-01  e=1.990E+00  Homo sapiens

Secondary structure (DSSP, 8-state):
----------S----SS-------S-EEEEEEETTTTEEEEEE-SSEEEEEEE-SSSTT-EEEEEE--S-EEEEEE-TTSS-EEEEE-------------